Protein AF-A0A3M1VZB0-F1 (afdb_monomer_lite)

pLDDT: mean 92.71, std 6.16, range [61.97, 98.5]

Radius of gyration: 16.71 Å; chains: 1; bounding box: 38×38×42 Å

Sequence (148 aa):
QSDSDGDGIGDVCDTCGADPRAPADTDGDGTLDACDFDDGIVLFESIREWHSGGERTELNWQDDVAYDSFNLYRGDVRELAQGHFSQEPGSNPYADRVCGLTSTSYEDTLEPSAGDALYWLVTGVGAGGESGLGDGAGVDRPNDFPCP

Foldseek 3Di:
DDDQQCLPDHQVLAPVRNQNPFDADQQPPSHTPSPDQANQDKAWPDWDFDPPPATKTKTAIHHHPQFQFKKKWKDWVVCVVVQCLADADPPDPTTDMDPGHRHRMDIGRDDDDPPTDMDMFMWGQHPVGTDFSDDPPNDTRDDPDDDD

Structure (mmCIF, N/CA/C/O backbone):
data_AF-A0A3M1VZB0-F1
#
_entry.id   AF-A0A3M1VZB0-F1
#
loop_
_atom_site.group_PDB
_atom_site.id
_ato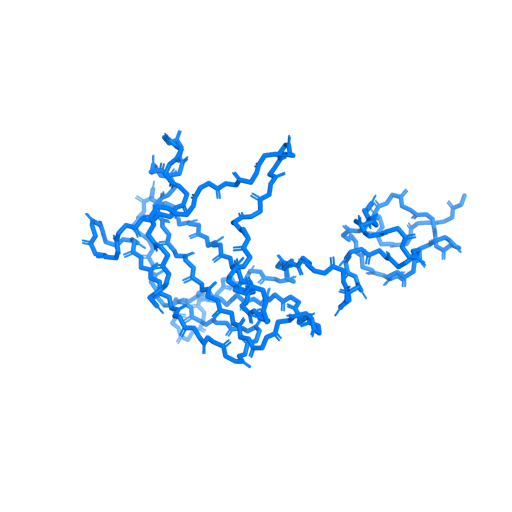m_site.type_symbol
_atom_site.label_atom_id
_atom_site.label_alt_id
_atom_site.label_comp_id
_atom_site.label_asym_id
_atom_site.label_entity_id
_atom_site.label_seq_id
_atom_site.pdbx_PDB_ins_code
_atom_site.Cartn_x
_atom_site.Cartn_y
_atom_site.Cartn_z
_atom_site.occupancy
_atom_site.B_iso_or_equiv
_atom_site.auth_seq_id
_atom_site.auth_comp_id
_atom_site.auth_asym_id
_atom_site.auth_atom_id
_atom_site.pdbx_PDB_model_num
ATOM 1 N N . GLN A 1 1 ? 19.496 -24.833 -14.156 1.00 79.88 1 GLN A N 1
ATOM 2 C CA . GLN A 1 1 ? 19.789 -23.421 -13.864 1.00 79.88 1 GLN A CA 1
ATOM 3 C C . GLN A 1 1 ? 19.821 -23.291 -12.346 1.00 79.88 1 GLN A C 1
ATOM 5 O O . GLN A 1 1 ? 19.116 -24.070 -11.717 1.00 79.88 1 GLN A O 1
ATOM 10 N N . SER A 1 2 ? 20.712 -22.470 -11.790 1.00 92.69 2 SER A N 1
ATOM 11 C CA . SER A 1 2 ? 20.714 -22.147 -10.353 1.00 92.69 2 SER A CA 1
ATOM 12 C C . SER A 1 2 ? 19.662 -21.064 -10.095 1.00 92.69 2 SER A C 1
ATOM 14 O O . SER A 1 2 ? 19.323 -20.363 -11.043 1.00 92.69 2 SER A O 1
ATOM 16 N N . ASP A 1 3 ? 19.118 -21.026 -8.889 1.00 91.75 3 ASP A N 1
ATOM 17 C CA . ASP A 1 3 ? 18.062 -20.125 -8.408 1.00 91.75 3 ASP A CA 1
ATOM 18 C C . ASP A 1 3 ? 18.385 -19.909 -6.920 1.00 91.75 3 ASP A C 1
ATOM 20 O O . ASP A 1 3 ? 18.219 -20.817 -6.094 1.00 91.75 3 ASP A O 1
ATOM 24 N N . SER A 1 4 ? 19.091 -18.818 -6.638 1.00 92.19 4 SER A N 1
ATOM 25 C CA . SER A 1 4 ? 19.813 -18.604 -5.381 1.00 92.19 4 SER A CA 1
ATOM 26 C C . SER A 1 4 ? 18.942 -18.003 -4.284 1.00 92.19 4 SER A C 1
ATOM 28 O O . SER A 1 4 ? 19.212 -18.246 -3.103 1.00 92.19 4 SER A O 1
ATOM 30 N N . ASP A 1 5 ? 17.924 -17.239 -4.656 1.00 89.94 5 ASP A N 1
ATOM 31 C CA . ASP A 1 5 ? 16.949 -16.618 -3.759 1.00 89.94 5 ASP A CA 1
ATOM 32 C C . ASP A 1 5 ? 15.615 -17.377 -3.710 1.00 89.94 5 ASP A C 1
ATOM 34 O O . ASP A 1 5 ? 14.892 -17.260 -2.717 1.00 89.94 5 ASP A O 1
ATOM 38 N N . GLY A 1 6 ? 15.355 -18.265 -4.670 1.00 89.06 6 GLY A N 1
ATOM 39 C CA . GLY A 1 6 ? 14.203 -19.157 -4.670 1.00 89.06 6 GLY A CA 1
ATOM 40 C C . GLY A 1 6 ? 12.932 -18.500 -5.196 1.00 89.06 6 GLY A C 1
ATOM 41 O O . GLY A 1 6 ? 11.843 -18.938 -4.804 1.00 89.06 6 GLY A O 1
ATOM 42 N N . ASP A 1 7 ? 13.054 -17.468 -6.032 1.00 86.31 7 ASP A N 1
ATOM 43 C CA . ASP A 1 7 ? 11.921 -16.769 -6.651 1.00 86.31 7 ASP A CA 1
ATOM 44 C C . ASP A 1 7 ? 11.282 -17.564 -7.816 1.00 86.31 7 ASP A C 1
ATOM 46 O O . ASP A 1 7 ? 10.134 -17.323 -8.203 1.00 86.31 7 ASP A O 1
ATOM 50 N N . GLY A 1 8 ? 11.973 -18.601 -8.308 1.00 86.62 8 GLY A N 1
ATOM 51 C CA . GLY A 1 8 ? 11.539 -19.460 -9.409 1.00 86.62 8 GLY A CA 1
ATOM 52 C C . GLY A 1 8 ? 12.039 -19.024 -10.792 1.00 86.62 8 GLY A C 1
ATOM 53 O O . GLY A 1 8 ? 11.790 -19.736 -11.779 1.00 86.62 8 GLY A O 1
ATOM 54 N N . ILE A 1 9 ? 12.769 -17.915 -10.875 1.00 87.62 9 ILE A N 1
ATOM 55 C CA . ILE A 1 9 ? 13.586 -17.487 -12.006 1.00 87.62 9 ILE A CA 1
ATOM 56 C C . ILE A 1 9 ? 15.018 -17.951 -11.727 1.00 87.62 9 ILE A C 1
ATOM 58 O O . ILE A 1 9 ? 15.475 -18.097 -10.605 1.00 87.62 9 ILE A O 1
ATOM 62 N N . GLY A 1 10 ? 15.744 -18.336 -12.772 1.00 89.38 10 GLY A N 1
ATOM 63 C CA . GLY A 1 10 ? 17.120 -18.759 -12.551 1.00 89.38 10 GLY A CA 1
ATOM 64 C C . GLY A 1 10 ? 18.095 -17.592 -12.592 1.00 89.38 10 GLY A C 1
ATOM 65 O O . GLY A 1 10 ? 17.927 -16.731 -13.444 1.00 89.38 10 GLY A O 1
ATOM 66 N N . ASP A 1 11 ? 19.178 -17.660 -11.812 1.00 89.56 11 ASP A N 1
ATOM 67 C CA . ASP A 1 11 ? 20.190 -16.604 -11.587 1.00 89.56 11 ASP A CA 1
ATOM 68 C C . ASP A 1 11 ? 20.706 -15.879 -12.853 1.00 89.56 11 ASP A C 1
ATOM 70 O O . ASP A 1 11 ? 21.271 -14.796 -12.777 1.00 89.56 11 ASP A O 1
ATOM 74 N N . VAL A 1 12 ? 20.632 -16.508 -14.033 1.00 90.06 12 VAL A N 1
ATOM 75 C CA . VAL A 1 12 ? 21.093 -15.920 -15.309 1.00 90.06 12 VAL A CA 1
ATOM 76 C C . VAL A 1 12 ? 20.025 -15.035 -15.962 1.00 90.06 12 VAL A C 1
ATOM 78 O O . VAL A 1 12 ? 20.358 -14.178 -16.779 1.00 90.06 12 VAL A O 1
ATOM 81 N N . CYS A 1 13 ? 18.757 -15.289 -15.656 1.00 88.31 13 CYS A N 1
ATOM 82 C CA . CYS A 1 13 ? 17.588 -14.588 -16.175 1.00 88.31 13 CYS A CA 1
ATOM 83 C C . CYS A 1 13 ? 16.952 -13.648 -15.144 1.00 88.31 13 CYS A C 1
ATOM 85 O O . CYS A 1 13 ? 16.095 -12.867 -15.532 1.00 88.31 13 CYS A O 1
ATOM 87 N N . ASP A 1 14 ? 17.343 -13.744 -13.877 1.00 88.62 14 ASP A N 1
ATOM 88 C CA . ASP A 1 14 ? 16.854 -12.886 -12.806 1.00 88.62 14 ASP A CA 1
ATOM 89 C C . ASP A 1 14 ? 17.562 -11.517 -12.842 1.00 88.62 14 ASP A C 1
ATOM 91 O O . ASP A 1 14 ? 18.794 -11.421 -12.787 1.00 88.62 14 ASP A O 1
ATOM 95 N N . THR A 1 15 ? 16.771 -10.454 -12.989 1.00 90.75 15 THR A N 1
ATOM 96 C CA . THR A 1 15 ? 17.234 -9.060 -12.989 1.00 90.75 15 THR A CA 1
ATOM 97 C C . THR A 1 15 ? 17.205 -8.413 -11.603 1.00 90.75 15 THR A C 1
ATOM 99 O O . THR A 1 15 ? 17.855 -7.382 -11.424 1.00 90.75 15 THR A O 1
ATOM 102 N N . CYS A 1 16 ? 16.517 -9.012 -10.628 1.00 90.69 16 CYS A N 1
ATOM 103 C CA . CYS A 1 16 ? 16.447 -8.562 -9.233 1.00 90.69 16 CYS A CA 1
ATOM 104 C C . CYS A 1 16 ? 17.481 -9.230 -8.317 1.00 90.69 16 CYS A C 1
ATOM 106 O O . CYS A 1 16 ? 17.775 -8.737 -7.223 1.00 90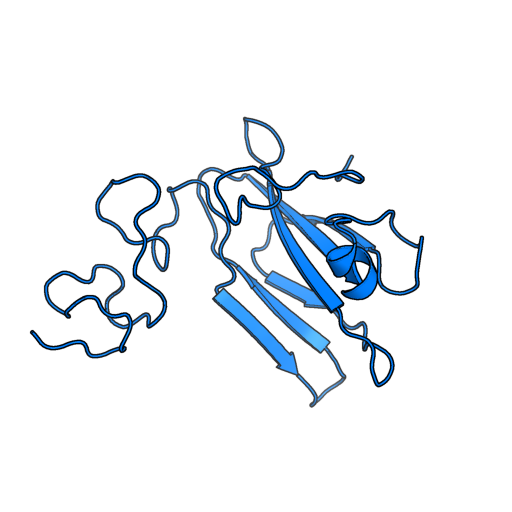.69 16 CYS A O 1
ATOM 108 N N . GLY A 1 17 ? 18.140 -10.273 -8.803 1.00 87.06 17 GLY A N 1
ATOM 109 C CA . GLY A 1 17 ? 19.423 -10.775 -8.337 1.00 87.06 17 GLY A CA 1
ATOM 110 C C . GLY A 1 17 ? 19.368 -11.693 -7.118 1.00 87.06 17 GLY A C 1
ATOM 111 O O . GLY A 1 17 ? 19.851 -12.815 -7.186 1.00 87.06 17 GLY A O 1
ATOM 112 N N . ALA A 1 18 ? 18.976 -11.178 -5.956 1.00 84.75 18 ALA A N 1
ATOM 113 C CA . ALA A 1 18 ? 18.816 -11.994 -4.743 1.00 84.75 18 ALA A CA 1
ATOM 114 C C . ALA A 1 18 ? 17.515 -11.639 -4.014 1.00 84.75 18 ALA A C 1
ATOM 116 O O . ALA A 1 18 ? 17.427 -11.753 -2.784 1.00 84.75 18 ALA A O 1
ATOM 117 N N . ASP A 1 19 ? 16.559 -11.112 -4.772 1.00 86.75 19 ASP A N 1
ATOM 118 C CA . ASP A 1 19 ? 15.260 -10.722 -4.277 1.00 86.75 19 ASP A CA 1
ATOM 119 C C . ASP A 1 19 ? 14.273 -11.877 -4.483 1.00 86.75 19 ASP A C 1
ATOM 121 O O . ASP A 1 19 ? 13.800 -12.092 -5.595 1.00 86.75 19 ASP A O 1
ATOM 125 N N . PRO A 1 20 ? 13.869 -12.582 -3.414 1.00 87.12 20 PRO A N 1
ATOM 126 C CA . PRO A 1 20 ? 13.066 -13.799 -3.518 1.00 87.12 20 PRO A CA 1
ATOM 127 C C . PRO A 1 20 ? 11.609 -13.556 -3.972 1.00 87.12 20 PRO A C 1
ATOM 129 O O . PRO A 1 20 ? 10.751 -14.425 -3.790 1.00 87.12 20 PRO A O 1
ATOM 132 N N . ARG A 1 21 ? 11.276 -12.354 -4.455 1.00 84.44 21 ARG A N 1
ATOM 133 C CA . ARG A 1 21 ? 9.911 -11.913 -4.766 1.00 84.44 21 ARG A CA 1
ATOM 134 C C . ARG A 1 21 ? 9.529 -12.024 -6.245 1.00 84.44 21 ARG A C 1
ATOM 136 O O . ARG A 1 21 ? 8.361 -11.767 -6.529 1.00 84.44 21 ARG A O 1
ATOM 143 N N . ALA A 1 22 ? 10.420 -12.383 -7.173 1.00 77.25 22 ALA A N 1
ATOM 144 C CA . ALA A 1 22 ? 10.187 -12.102 -8.592 1.00 77.25 22 ALA A CA 1
ATOM 145 C C . ALA A 1 22 ? 9.662 -13.281 -9.454 1.00 77.25 22 ALA A C 1
ATOM 147 O O . ALA A 1 22 ? 10.362 -14.243 -9.753 1.00 77.25 22 ALA A O 1
ATOM 148 N N . PRO A 1 23 ? 8.397 -13.194 -9.913 1.00 75.81 23 PRO A N 1
ATOM 149 C CA . PRO A 1 23 ? 7.963 -13.902 -11.124 1.00 75.81 23 PRO A CA 1
ATOM 150 C C . PRO A 1 23 ? 7.208 -13.020 -12.142 1.00 75.81 23 PRO A C 1
ATOM 152 O O . PRO A 1 23 ? 6.674 -13.562 -13.114 1.00 75.81 23 PRO A O 1
ATOM 155 N N . ALA A 1 24 ? 7.098 -11.708 -11.902 1.00 88.38 24 ALA A N 1
ATOM 156 C CA . ALA A 1 24 ? 6.310 -10.764 -12.700 1.00 88.38 24 ALA A CA 1
ATOM 157 C C . ALA A 1 24 ? 7.179 -9.650 -13.312 1.00 88.38 24 ALA A C 1
ATOM 159 O O . ALA A 1 24 ? 8.212 -9.300 -12.753 1.00 88.38 24 ALA A O 1
ATOM 160 N N . ASP A 1 25 ? 6.735 -9.179 -14.474 1.00 91.38 25 ASP A N 1
ATOM 161 C CA . ASP A 1 25 ? 7.275 -8.083 -15.291 1.00 91.38 25 ASP A CA 1
ATOM 162 C C . ASP A 1 25 ? 6.035 -7.425 -15.922 1.00 91.38 25 ASP A C 1
ATOM 164 O O . ASP A 1 25 ? 5.494 -7.904 -16.930 1.00 91.38 25 ASP A O 1
ATOM 168 N N . THR A 1 26 ? 5.446 -6.486 -15.186 1.00 90.56 26 THR A N 1
ATOM 169 C CA . THR A 1 26 ? 4.094 -5.967 -15.421 1.00 90.56 26 THR A CA 1
ATOM 170 C C . THR A 1 26 ? 4.035 -5.098 -16.673 1.00 90.56 26 THR A C 1
ATOM 172 O O . THR A 1 26 ? 3.043 -5.163 -17.415 1.00 90.56 26 THR A O 1
ATOM 175 N N . ASP A 1 27 ? 5.079 -4.322 -16.950 1.00 91.69 27 ASP A N 1
ATOM 176 C CA . ASP A 1 27 ? 5.136 -3.426 -18.104 1.00 91.69 27 ASP A CA 1
ATOM 177 C C . ASP A 1 27 ? 5.884 -4.033 -19.316 1.00 91.69 27 ASP A C 1
ATOM 179 O O . ASP A 1 27 ? 5.703 -3.578 -20.457 1.00 91.69 27 ASP A O 1
ATOM 183 N N . GLY A 1 28 ? 6.595 -5.147 -19.113 1.00 92.56 28 GLY A N 1
ATOM 184 C CA . GLY A 1 28 ? 7.240 -5.941 -20.152 1.00 92.56 28 GLY A CA 1
ATOM 185 C C . GLY A 1 28 ? 8.582 -5.379 -20.611 1.00 92.56 28 GLY A C 1
ATOM 186 O O . GLY A 1 28 ? 8.989 -5.667 -21.751 1.00 92.56 28 GLY A O 1
ATOM 187 N N . ASP A 1 29 ? 9.234 -4.544 -19.804 1.00 93.25 29 ASP A N 1
ATOM 188 C CA . ASP A 1 29 ? 10.524 -3.937 -20.134 1.00 93.25 29 ASP A CA 1
ATOM 189 C C . ASP A 1 29 ? 11.717 -4.894 -19.903 1.00 93.25 29 ASP A C 1
ATOM 191 O O . ASP A 1 29 ? 12.794 -4.721 -20.498 1.00 93.25 29 ASP A O 1
ATOM 195 N N . GLY A 1 30 ? 11.478 -5.984 -19.165 1.00 90.69 30 GLY A N 1
ATOM 196 C CA . GLY A 1 30 ? 12.439 -7.037 -18.853 1.00 90.69 30 GLY A CA 1
ATOM 197 C C . GLY A 1 30 ? 13.122 -6.892 -17.492 1.00 90.69 30 GLY A C 1
ATOM 198 O O . GLY A 1 30 ? 13.921 -7.771 -17.152 1.00 90.69 30 GLY A O 1
ATOM 199 N N . THR A 1 31 ? 12.837 -5.829 -16.746 1.00 92.25 31 THR A N 1
ATOM 200 C CA . THR A 1 31 ? 13.056 -5.701 -15.303 1.00 92.25 31 THR A CA 1
ATOM 201 C C . THR A 1 31 ? 11.867 -6.340 -14.590 1.00 92.25 31 THR A C 1
ATOM 203 O O . THR A 1 31 ? 10.750 -6.343 -15.088 1.00 92.25 31 THR A O 1
ATOM 206 N N . LEU A 1 32 ? 12.106 -6.997 -13.458 1.00 93.19 32 LEU A N 1
ATOM 207 C CA . LEU A 1 32 ? 11.030 -7.651 -12.721 1.00 93.19 32 LEU A CA 1
ATOM 208 C C . LEU A 1 32 ? 10.507 -6.690 -11.659 1.00 93.19 32 LEU A C 1
ATOM 210 O O . LEU A 1 32 ? 11.305 -6.070 -10.955 1.00 93.19 32 LEU A O 1
ATOM 214 N N . ASP A 1 33 ? 9.191 -6.684 -11.467 1.00 92.38 33 ASP A N 1
ATOM 215 C CA . ASP A 1 33 ? 8.436 -5.828 -10.543 1.00 92.38 33 ASP A CA 1
ATOM 216 C C . ASP A 1 33 ? 9.094 -5.672 -9.151 1.00 92.38 33 ASP A C 1
ATOM 218 O O . ASP A 1 33 ? 9.055 -4.628 -8.508 1.00 92.38 33 ASP A O 1
ATOM 222 N N . ALA A 1 34 ? 9.751 -6.719 -8.636 1.00 92.50 34 ALA A N 1
ATOM 223 C CA . ALA A 1 34 ? 10.404 -6.690 -7.323 1.00 92.50 34 ALA A CA 1
ATOM 224 C C . ALA A 1 34 ? 11.576 -5.687 -7.205 1.00 92.50 34 ALA A C 1
ATOM 226 O O . ALA A 1 34 ? 11.952 -5.314 -6.086 1.00 92.50 34 ALA A O 1
ATOM 227 N N . CYS A 1 35 ? 12.143 -5.247 -8.325 1.00 93.06 35 CYS A N 1
ATOM 228 C CA . CYS A 1 35 ? 13.249 -4.293 -8.404 1.00 93.06 35 CYS A CA 1
ATOM 229 C C . CYS A 1 35 ? 13.072 -3.250 -9.519 1.00 93.06 35 CYS A C 1
ATOM 231 O O . CYS A 1 35 ? 14.047 -2.579 -9.874 1.00 93.06 35 CYS A O 1
ATOM 233 N N . ASP A 1 36 ? 11.859 -3.133 -10.048 1.00 94.19 36 ASP A N 1
ATOM 234 C CA . ASP A 1 36 ? 11.452 -2.099 -10.985 1.00 94.19 36 ASP A CA 1
ATOM 235 C C . ASP A 1 36 ? 10.905 -0.887 -10.210 1.00 94.19 36 ASP A C 1
ATOM 237 O O . ASP A 1 36 ? 10.315 -1.036 -9.139 1.00 94.19 36 ASP A O 1
ATOM 241 N N . PHE A 1 37 ? 11.191 0.318 -10.697 1.00 94.69 37 PHE A N 1
ATOM 242 C CA . PHE A 1 37 ? 10.772 1.583 -10.087 1.00 94.69 37 PHE A CA 1
ATOM 243 C C . PHE A 1 37 ? 10.152 2.540 -11.123 1.00 94.69 37 PHE A C 1
ATOM 245 O O . PHE A 1 37 ? 10.086 3.754 -10.881 1.00 94.69 37 PHE A O 1
ATOM 252 N N . ASP A 1 38 ? 9.767 2.037 -12.298 1.00 94.31 38 ASP A N 1
ATOM 253 C CA . ASP A 1 38 ? 9.099 2.795 -13.356 1.00 94.31 38 ASP A CA 1
ATOM 254 C C . ASP A 1 38 ? 7.985 2.030 -14.098 1.00 94.31 38 ASP A C 1
ATOM 256 O O . ASP A 1 38 ? 7.569 2.436 -15.187 1.00 94.31 38 ASP A O 1
ATOM 260 N N . ASP A 1 39 ? 7.419 1.009 -13.454 1.00 92.00 39 ASP A N 1
ATOM 261 C CA . ASP A 1 39 ? 6.363 0.123 -13.968 1.00 92.00 39 ASP A CA 1
ATOM 262 C C . ASP A 1 39 ? 4.927 0.563 -13.597 1.00 92.00 39 ASP A C 1
ATOM 264 O O . ASP A 1 39 ? 3.929 0.054 -14.128 1.00 92.00 39 ASP A O 1
ATOM 268 N N . GLY A 1 40 ? 4.787 1.560 -12.724 1.00 91.69 40 GLY A N 1
ATOM 269 C CA . GLY A 1 40 ? 3.511 2.113 -12.293 1.00 91.69 40 GLY A CA 1
ATOM 270 C C . GLY A 1 40 ? 2.807 1.286 -11.218 1.00 91.69 40 GLY A C 1
ATOM 271 O O . GLY A 1 40 ? 1.607 1.507 -10.995 1.00 91.69 40 GLY A O 1
ATOM 272 N N . ILE A 1 41 ? 3.485 0.362 -10.537 1.00 90.50 41 ILE A N 1
ATOM 273 C CA . ILE A 1 41 ? 2.909 -0.398 -9.419 1.00 90.50 41 ILE A CA 1
ATOM 274 C C . ILE A 1 41 ? 3.520 0.022 -8.080 1.00 90.50 41 ILE A C 1
ATOM 276 O O . ILE A 1 41 ? 4.609 0.565 -7.978 1.00 90.50 41 ILE A O 1
ATOM 280 N N . VAL A 1 42 ? 2.772 -0.207 -6.999 1.00 93.44 42 VAL A N 1
ATOM 281 C CA . VAL A 1 42 ? 3.262 0.040 -5.638 1.00 93.44 42 VAL A CA 1
ATOM 282 C C . VAL A 1 42 ? 3.316 -1.285 -4.895 1.00 93.44 42 VAL A C 1
ATOM 284 O O . VAL A 1 42 ? 2.286 -1.800 -4.448 1.00 93.44 42 VAL A O 1
ATOM 287 N N . LEU A 1 43 ? 4.519 -1.842 -4.745 1.00 92.50 43 LEU A N 1
ATOM 288 C CA . LEU A 1 43 ? 4.735 -3.083 -4.005 1.00 92.50 43 LEU A CA 1
ATOM 289 C C . LEU A 1 43 ? 5.257 -2.826 -2.598 1.00 92.50 43 LEU A C 1
ATOM 291 O O . LEU A 1 43 ? 6.188 -2.055 -2.385 1.00 92.50 43 LEU A O 1
ATOM 295 N N . PHE A 1 44 ? 4.705 -3.544 -1.620 1.00 93.75 44 PHE A N 1
ATOM 296 C CA . PHE A 1 44 ? 5.293 -3.582 -0.286 1.00 93.75 44 PHE A CA 1
ATOM 297 C C . PHE A 1 44 ? 6.649 -4.297 -0.321 1.00 93.75 44 PHE A C 1
ATOM 299 O O . PHE A 1 44 ? 6.756 -5.458 -0.718 1.00 93.75 44 PHE A O 1
ATOM 306 N N . GLU A 1 45 ? 7.677 -3.616 0.173 1.00 92.88 45 GLU A N 1
ATOM 307 C CA . GLU A 1 45 ? 9.002 -4.186 0.401 1.00 92.88 45 GLU A CA 1
ATOM 308 C C . GLU A 1 45 ? 9.062 -4.943 1.717 1.00 92.88 45 GLU A C 1
ATOM 310 O O . GLU A 1 45 ? 9.664 -6.012 1.818 1.00 92.88 45 GLU A O 1
ATOM 315 N N . SER A 1 46 ? 8.435 -4.392 2.757 1.00 93.38 46 SER A N 1
ATOM 316 C CA . SER A 1 46 ? 8.339 -5.080 4.035 1.00 93.38 46 SER A CA 1
ATOM 317 C C . SER A 1 46 ? 7.201 -4.559 4.899 1.00 93.38 46 SER A C 1
ATOM 319 O O . SER A 1 46 ? 6.880 -3.372 4.910 1.00 93.38 46 SER A O 1
ATOM 321 N N . ILE A 1 47 ? 6.643 -5.480 5.678 1.00 93.88 47 ILE A N 1
ATOM 322 C CA . ILE A 1 47 ? 5.734 -5.214 6.789 1.00 93.88 47 ILE A CA 1
ATOM 323 C C . ILE A 1 47 ? 6.400 -5.853 8.004 1.00 93.88 47 ILE A C 1
ATOM 325 O O . ILE A 1 47 ? 6.571 -7.074 8.048 1.00 93.88 47 ILE A O 1
ATOM 329 N N . ARG A 1 48 ? 6.865 -5.034 8.950 1.00 94.44 48 ARG A N 1
ATOM 330 C CA . ARG A 1 48 ? 7.599 -5.499 10.134 1.00 94.44 48 ARG A CA 1
ATOM 331 C C . ARG A 1 48 ? 6.890 -5.082 11.406 1.00 94.44 48 ARG A C 1
ATOM 333 O O . ARG A 1 48 ? 6.688 -3.898 11.650 1.00 94.44 48 ARG A O 1
ATOM 340 N N . GLU A 1 49 ? 6.595 -6.056 12.251 1.00 91.94 49 GLU A N 1
ATOM 341 C CA . GLU A 1 49 ? 6.103 -5.802 13.599 1.00 91.94 49 GLU A CA 1
ATOM 342 C C . GLU A 1 49 ? 7.283 -5.586 14.548 1.00 91.94 49 GLU A C 1
ATOM 344 O O . GLU A 1 49 ? 8.238 -6.369 14.601 1.00 91.94 49 GLU A O 1
ATOM 349 N N . TRP A 1 50 ? 7.216 -4.502 15.309 1.00 89.81 50 TRP A N 1
ATOM 350 C CA . TRP A 1 50 ? 8.181 -4.170 16.341 1.00 89.81 50 TRP A CA 1
ATOM 351 C C . TRP A 1 50 ? 7.483 -4.201 17.695 1.00 89.81 50 TRP A C 1
ATOM 353 O O . TRP A 1 50 ? 6.624 -3.374 17.971 1.00 89.81 50 TRP A O 1
ATOM 363 N N . HIS A 1 51 ? 7.920 -5.119 18.557 1.00 87.69 51 HIS A N 1
ATOM 364 C CA . HIS A 1 51 ? 7.398 -5.262 19.925 1.00 87.69 51 HIS A CA 1
ATOM 365 C C . HIS A 1 51 ? 8.310 -4.613 20.986 1.00 87.69 51 HIS A C 1
ATOM 367 O O . HIS A 1 51 ? 7.972 -4.494 22.163 1.00 87.69 51 HIS A O 1
ATOM 373 N N . SER A 1 52 ? 9.532 -4.213 20.608 1.00 83.75 52 SER A N 1
ATOM 374 C CA . SER A 1 52 ? 10.495 -3.589 21.523 1.00 83.75 52 SER A CA 1
ATOM 375 C C . SER A 1 52 ? 10.508 -2.075 21.336 1.00 83.75 52 SER A C 1
ATOM 377 O O . SER A 1 52 ? 10.810 -1.590 20.250 1.00 83.75 52 SER A O 1
ATOM 379 N N . GLY A 1 53 ? 10.221 -1.330 22.408 1.00 76.44 53 GLY A N 1
ATOM 380 C CA . GLY A 1 53 ? 10.132 0.137 22.366 1.00 76.44 53 GLY A CA 1
ATOM 381 C C . GLY A 1 53 ? 8.724 0.688 22.112 1.00 76.44 53 GLY A C 1
ATOM 382 O O . GLY A 1 53 ? 8.583 1.898 21.963 1.00 76.44 53 GLY A O 1
ATOM 383 N N . GLY A 1 54 ? 7.707 -0.179 22.131 1.00 82.56 54 GLY A N 1
ATOM 384 C CA . GLY A 1 54 ? 6.307 0.129 21.829 1.00 82.56 54 GLY A CA 1
ATOM 385 C C . GLY A 1 54 ? 5.822 -0.713 20.652 1.00 82.56 54 GLY A C 1
ATOM 386 O O . GLY A 1 54 ? 6.604 -0.964 19.740 1.00 82.56 54 GLY A O 1
ATOM 387 N N . GLU A 1 55 ? 4.566 -1.155 20.705 1.00 89.81 55 GLU A N 1
ATOM 388 C CA . GLU A 1 55 ? 3.937 -1.929 19.631 1.00 89.81 55 GLU A CA 1
ATOM 389 C C . GLU A 1 55 ? 3.721 -1.032 18.411 1.00 89.81 55 GLU A C 1
ATOM 391 O O . GLU A 1 55 ? 3.064 0.011 18.499 1.00 89.81 55 GLU A O 1
ATOM 396 N N . ARG A 1 56 ? 4.325 -1.407 17.282 1.00 93.06 56 ARG A N 1
ATOM 397 C CA . ARG A 1 56 ? 4.142 -0.720 16.000 1.00 93.06 56 ARG A CA 1
ATOM 398 C C . ARG A 1 56 ? 4.374 -1.654 14.823 1.00 93.06 56 ARG A C 1
ATOM 400 O O . ARG A 1 56 ? 5.189 -2.573 14.896 1.00 93.06 56 ARG A O 1
ATOM 407 N N . THR A 1 57 ? 3.719 -1.342 13.717 1.00 95.56 57 THR A N 1
ATOM 408 C CA . THR A 1 57 ? 3.955 -1.952 12.413 1.00 95.56 57 THR A CA 1
ATOM 409 C C . THR A 1 57 ? 4.658 -0.940 11.521 1.00 95.56 57 THR A C 1
ATOM 411 O O . THR A 1 57 ? 4.165 0.163 11.298 1.00 95.56 57 THR A O 1
ATOM 414 N N . GLU A 1 58 ? 5.835 -1.307 11.035 1.00 96.19 58 GLU A N 1
ATOM 415 C CA . GLU A 1 58 ? 6.599 -0.541 10.061 1.00 96.19 58 GLU A CA 1
ATOM 416 C C . GLU A 1 58 ? 6.270 -1.062 8.663 1.00 96.19 58 GLU A C 1
ATOM 418 O O . GLU A 1 58 ? 6.471 -2.241 8.357 1.00 96.19 58 GLU A O 1
ATOM 423 N N . LEU A 1 59 ? 5.763 -0.168 7.828 1.00 97.88 59 LEU A N 1
ATOM 424 C CA . LEU A 1 59 ? 5.388 -0.424 6.449 1.00 97.88 59 LEU A CA 1
ATOM 425 C C . LEU A 1 59 ? 6.415 0.253 5.551 1.00 97.88 59 LEU A C 1
ATOM 427 O O . LEU A 1 59 ? 6.696 1.436 5.737 1.00 97.88 59 LEU A O 1
ATOM 431 N N . ASN A 1 60 ? 6.954 -0.487 4.589 1.00 97.88 60 ASN A N 1
ATOM 432 C CA . ASN A 1 60 ? 7.818 0.040 3.539 1.00 97.88 60 ASN A CA 1
ATOM 433 C C . ASN A 1 60 ? 7.321 -0.480 2.192 1.00 97.88 60 ASN A C 1
ATOM 435 O O . ASN A 1 60 ? 7.002 -1.668 2.074 1.00 97.88 60 ASN A O 1
ATOM 439 N N . TRP A 1 61 ? 7.266 0.392 1.196 1.00 97.19 61 TRP A N 1
ATOM 440 C CA . TRP A 1 61 ? 6.910 0.066 -0.182 1.00 97.19 61 TRP A CA 1
ATOM 441 C C . TRP A 1 61 ? 7.933 0.663 -1.148 1.00 97.19 61 TRP A C 1
ATOM 443 O O . TRP A 1 61 ? 8.736 1.504 -0.752 1.00 97.19 61 TRP A O 1
ATOM 453 N N . GLN A 1 62 ? 7.942 0.185 -2.385 1.00 95.62 62 GLN A N 1
ATOM 454 C CA . GLN A 1 62 ? 8.829 0.696 -3.425 1.00 95.62 62 GLN A CA 1
ATOM 455 C C . GLN A 1 62 ? 8.467 2.139 -3.789 1.00 95.62 62 GLN A C 1
ATOM 457 O O . GLN A 1 62 ? 7.305 2.545 -3.710 1.00 95.62 62 GLN A O 1
ATOM 462 N N . ASP A 1 63 ? 9.482 2.909 -4.173 1.00 95.75 63 ASP A N 1
ATOM 463 C CA . ASP A 1 63 ? 9.281 4.194 -4.843 1.00 95.75 63 ASP A CA 1
ATOM 464 C C . ASP A 1 63 ? 9.043 3.960 -6.335 1.00 95.75 63 ASP A C 1
ATOM 466 O O . ASP A 1 63 ? 9.520 2.967 -6.871 1.00 95.75 63 ASP A O 1
ATOM 470 N N . ASP A 1 64 ? 8.366 4.883 -7.007 1.00 95.62 64 ASP A N 1
ATOM 471 C CA . ASP A 1 64 ? 8.145 4.786 -8.449 1.00 95.62 64 ASP A CA 1
ATOM 472 C C . ASP A 1 64 ? 8.090 6.186 -9.065 1.00 95.62 64 ASP A C 1
ATOM 474 O O . ASP A 1 64 ? 7.400 7.086 -8.573 1.00 95.62 64 ASP A O 1
ATOM 478 N N . VAL A 1 65 ? 8.826 6.378 -10.160 1.00 95.25 65 VAL A N 1
ATOM 479 C CA . VAL A 1 65 ? 8.935 7.666 -10.862 1.00 95.25 65 VAL A CA 1
ATOM 480 C C . VAL A 1 65 ? 7.601 8.185 -11.413 1.00 95.25 65 VAL A C 1
ATOM 482 O O . VAL A 1 65 ? 7.499 9.372 -11.744 1.00 95.25 65 VAL A O 1
ATOM 485 N N . ALA A 1 66 ? 6.586 7.330 -11.535 1.00 94.50 66 ALA A N 1
ATOM 486 C CA . ALA A 1 66 ? 5.233 7.685 -11.938 1.00 94.50 66 ALA A CA 1
ATOM 487 C C . ALA A 1 66 ? 4.475 8.491 -10.867 1.00 94.50 66 ALA A C 1
ATOM 489 O O . ALA A 1 66 ? 3.481 9.155 -11.200 1.00 94.50 66 ALA A O 1
ATOM 490 N N . TYR A 1 67 ? 4.923 8.463 -9.606 1.00 97.06 67 TYR A N 1
ATOM 491 C CA . TYR A 1 67 ? 4.194 9.019 -8.468 1.00 97.06 67 TYR A CA 1
ATOM 492 C C . TYR A 1 67 ? 4.962 10.138 -7.748 1.00 97.06 67 TYR A C 1
ATOM 494 O O . TYR A 1 67 ? 6.146 10.045 -7.452 1.00 97.06 67 TYR A O 1
ATOM 502 N N . ASP A 1 68 ? 4.252 11.224 -7.428 1.00 97.19 68 ASP A N 1
ATOM 503 C CA . ASP A 1 68 ? 4.780 12.370 -6.672 1.00 97.19 68 ASP A CA 1
ATOM 504 C C . ASP A 1 68 ? 4.533 12.229 -5.155 1.00 97.19 68 ASP A C 1
ATOM 506 O O . ASP A 1 68 ? 5.162 12.903 -4.333 1.00 97.19 68 ASP A O 1
ATOM 510 N N . SER A 1 69 ? 3.543 11.418 -4.775 1.00 97.88 69 SER A N 1
ATOM 511 C CA . SER A 1 69 ? 3.160 11.146 -3.387 1.00 97.88 69 SER A CA 1
ATOM 512 C C . SER A 1 69 ? 2.344 9.858 -3.289 1.00 97.88 69 SER A C 1
ATOM 514 O O . SER A 1 69 ? 1.936 9.301 -4.304 1.00 97.88 69 SER A O 1
ATOM 516 N N . PHE A 1 70 ? 2.063 9.408 -2.069 1.00 98.50 70 PHE A N 1
ATOM 517 C CA . PHE A 1 70 ? 1.338 8.174 -1.791 1.00 98.50 70 PHE A CA 1
ATOM 518 C C . PHE A 1 70 ? 0.178 8.408 -0.825 1.00 98.50 70 PHE A C 1
ATOM 520 O O . PHE A 1 70 ? 0.252 9.257 0.070 1.00 98.50 70 PHE A O 1
ATOM 527 N N . ASN A 1 71 ? -0.878 7.611 -0.958 1.00 98.38 71 ASN A N 1
ATOM 528 C CA . ASN A 1 71 ? -1.933 7.510 0.045 1.00 98.38 71 ASN A CA 1
ATOM 529 C C . ASN A 1 71 ? -1.930 6.112 0.649 1.00 98.38 71 ASN A C 1
ATOM 531 O O . ASN A 1 71 ? -1.854 5.115 -0.068 1.00 98.38 71 ASN A O 1
ATOM 535 N N . LEU A 1 72 ? -2.053 6.053 1.970 1.00 98.25 72 LEU A N 1
ATOM 536 C CA . LEU A 1 72 ? -2.103 4.822 2.741 1.00 98.25 72 LEU A CA 1
ATOM 537 C C . LEU A 1 72 ? -3.488 4.659 3.357 1.00 98.25 72 LEU A C 1
ATOM 539 O O . LEU A 1 72 ? -4.005 5.573 3.999 1.00 98.25 72 LEU A O 1
ATOM 543 N N . TYR A 1 73 ? -4.061 3.476 3.199 1.00 98.31 73 TYR A N 1
ATOM 544 C CA . TYR A 1 73 ? -5.374 3.100 3.704 1.00 98.31 73 TYR A CA 1
ATOM 545 C C . TYR A 1 73 ? -5.219 1.945 4.681 1.00 98.31 73 TYR A C 1
ATOM 547 O O . TYR A 1 73 ? -4.601 0.938 4.343 1.00 98.31 73 TYR A O 1
ATOM 555 N N . ARG A 1 74 ? -5.807 2.068 5.869 1.00 98.19 74 ARG A N 1
ATOM 556 C CA . ARG A 1 74 ? -5.884 1.000 6.869 1.00 98.19 74 ARG A CA 1
ATOM 557 C C . ARG A 1 74 ? -7.334 0.601 7.090 1.00 98.19 74 ARG A C 1
ATOM 559 O O . ARG A 1 74 ? -8.210 1.467 7.143 1.00 98.19 74 ARG A O 1
ATOM 566 N N . GLY A 1 75 ? -7.589 -0.689 7.282 1.00 98.00 75 GLY A N 1
ATOM 567 C CA . GLY A 1 75 ? -8.939 -1.162 7.578 1.00 98.00 75 GLY A CA 1
ATOM 568 C C . GLY A 1 75 ? -9.016 -2.477 8.346 1.00 98.00 75 GLY A C 1
ATOM 569 O O . GLY A 1 75 ? -8.021 -3.178 8.534 1.00 98.00 75 GLY A O 1
ATOM 570 N N . ASP A 1 76 ? -10.235 -2.812 8.781 1.00 98.12 76 ASP A N 1
ATOM 571 C CA . ASP A 1 76 ? -10.576 -4.104 9.392 1.00 98.12 76 ASP A CA 1
ATOM 572 C C . ASP A 1 76 ? -10.682 -5.198 8.316 1.00 98.12 76 ASP A C 1
ATOM 574 O O . ASP A 1 76 ? -11.423 -5.056 7.336 1.00 98.12 76 ASP A O 1
ATOM 578 N N . VAL A 1 77 ? -10.000 -6.326 8.520 1.00 97.62 77 VAL A N 1
ATOM 579 C CA . VAL A 1 77 ? -10.072 -7.505 7.639 1.00 97.62 77 VAL A CA 1
ATOM 580 C C . VAL A 1 77 ? -11.500 -8.062 7.502 1.00 97.62 77 VAL A C 1
ATOM 582 O O . VAL A 1 77 ? -11.830 -8.681 6.489 1.00 97.62 77 VAL A O 1
ATOM 585 N N . ARG A 1 78 ? -12.391 -7.838 8.472 1.00 97.38 78 ARG A N 1
ATOM 586 C CA . ARG A 1 78 ? -13.803 -8.265 8.396 1.00 97.38 78 ARG A CA 1
ATOM 587 C C . ARG A 1 78 ? -14.610 -7.492 7.364 1.00 97.38 78 ARG A C 1
ATOM 589 O O . ARG A 1 78 ? -15.511 -8.062 6.750 1.00 97.38 78 ARG A O 1
ATOM 596 N N . GLU A 1 79 ? -14.302 -6.217 7.180 1.00 97.44 79 GLU A N 1
ATOM 597 C CA . GLU A 1 79 ? -14.895 -5.388 6.130 1.00 97.44 79 GLU A CA 1
ATOM 598 C C . GLU A 1 79 ? -14.275 -5.742 4.773 1.00 97.44 79 GLU A C 1
ATOM 600 O O . GLU A 1 79 ? -14.997 -5.938 3.793 1.00 97.44 79 GLU A O 1
ATOM 605 N N . LEU A 1 80 ? -12.957 -5.988 4.740 1.00 95.50 80 LEU A N 1
ATOM 606 C CA . LEU A 1 80 ? -12.273 -6.493 3.546 1.00 95.50 80 LEU A CA 1
ATOM 607 C C . LEU A 1 80 ? -12.896 -7.804 3.040 1.00 95.50 80 LEU A C 1
ATOM 609 O O . LEU A 1 80 ? -13.125 -7.964 1.843 1.00 95.50 80 LEU A O 1
ATOM 613 N N . ALA A 1 81 ? -13.236 -8.728 3.943 1.00 95.19 81 ALA A N 1
ATOM 614 C CA . ALA A 1 81 ? -13.878 -10.001 3.604 1.00 95.19 81 ALA A CA 1
ATOM 615 C C . ALA A 1 81 ? -15.276 -9.846 2.973 1.00 95.19 81 ALA A C 1
ATOM 617 O O . ALA A 1 81 ? -15.777 -10.783 2.349 1.00 95.19 81 ALA A O 1
ATOM 618 N N . GLN A 1 82 ? -15.905 -8.680 3.129 1.00 95.62 82 GLN A N 1
ATOM 619 C CA . GLN A 1 82 ? -17.188 -8.331 2.514 1.00 95.62 82 GLN A CA 1
ATOM 620 C C . GLN A 1 82 ? -17.015 -7.573 1.187 1.00 95.62 82 GLN A C 1
ATOM 622 O O . GLN A 1 82 ? -18.006 -7.297 0.514 1.00 95.62 82 GLN A O 1
ATOM 627 N N . GLY A 1 83 ? -15.774 -7.281 0.783 1.00 93.06 83 GLY A N 1
ATOM 628 C CA . GLY A 1 83 ? -15.450 -6.531 -0.430 1.00 93.06 83 GLY A CA 1
ATOM 629 C C . GLY A 1 83 ? -15.319 -5.021 -0.225 1.00 93.06 83 GLY A C 1
ATOM 630 O O . GLY A 1 83 ? -15.266 -4.296 -1.214 1.00 93.06 83 GLY A O 1
ATOM 631 N N . HIS A 1 84 ? -15.258 -4.534 1.019 1.00 95.75 84 HIS A N 1
ATOM 632 C CA . HIS A 1 84 ? -14.994 -3.123 1.315 1.00 95.75 84 HIS A CA 1
ATOM 633 C C . HIS A 1 84 ? -13.476 -2.895 1.427 1.00 95.75 84 HIS A C 1
ATOM 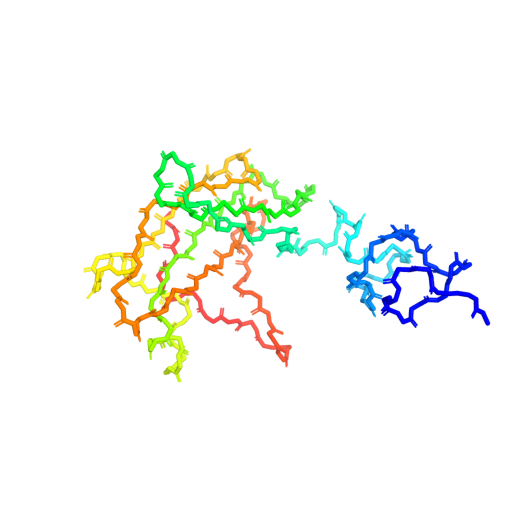635 O O . HIS A 1 84 ? -12.877 -3.127 2.479 1.00 95.75 84 HIS A O 1
ATOM 641 N N . PHE A 1 85 ? -12.836 -2.493 0.323 1.00 95.25 85 PHE A N 1
ATOM 642 C CA . PHE A 1 85 ? -11.370 -2.372 0.229 1.00 95.25 85 PHE A CA 1
ATOM 643 C C . PHE A 1 85 ? -10.817 -1.082 0.835 1.00 95.25 85 PHE A C 1
ATOM 645 O O . PHE A 1 85 ? -9.751 -1.093 1.445 1.00 95.25 85 PHE A O 1
ATOM 652 N N . SER A 1 86 ? -11.549 0.021 0.718 1.00 96.94 86 SER A N 1
ATOM 653 C CA . SER A 1 86 ? -11.331 1.241 1.499 1.00 96.94 86 SER A CA 1
ATOM 654 C C . SER A 1 86 ? -12.480 1.404 2.486 1.00 96.94 86 SER A C 1
ATOM 656 O O . SER A 1 86 ? -13.607 1.014 2.179 1.00 96.94 86 SER A O 1
ATOM 658 N N . GLN A 1 87 ? -12.229 2.013 3.640 1.00 97.50 87 GLN A N 1
ATOM 659 C CA . GLN A 1 87 ? -13.240 2.219 4.680 1.00 97.50 87 GLN A CA 1
ATOM 660 C C . GLN A 1 87 ? -13.283 3.698 5.069 1.00 97.50 87 GLN A C 1
ATOM 662 O O . GLN A 1 87 ? -12.251 4.368 5.075 1.00 97.50 87 GLN A O 1
ATOM 667 N N . GLU A 1 88 ? -14.469 4.221 5.392 1.00 97.56 88 GLU A N 1
ATOM 668 C CA . GLU A 1 88 ? -14.609 5.603 5.857 1.00 97.56 88 GLU A CA 1
ATOM 669 C C . GLU A 1 88 ? -13.797 5.788 7.153 1.00 97.56 88 GLU A C 1
ATOM 671 O O . GLU A 1 88 ? -14.017 5.026 8.104 1.00 97.56 88 GLU A O 1
ATOM 676 N N . PRO A 1 89 ? -12.878 6.769 7.235 1.00 97.50 89 PRO A N 1
ATOM 677 C CA . PRO A 1 89 ? -12.080 6.980 8.439 1.00 97.50 89 PRO A CA 1
ATOM 678 C C . PRO A 1 89 ? -12.950 7.159 9.689 1.00 97.50 89 PRO A C 1
ATOM 680 O O . PRO A 1 89 ? -13.854 7.996 9.723 1.00 97.50 89 PRO A O 1
ATOM 683 N N . GLY A 1 90 ? -12.688 6.360 10.724 1.00 97.31 90 GLY A N 1
ATOM 684 C CA . GLY A 1 90 ? -13.444 6.367 11.981 1.00 97.31 90 GLY A CA 1
ATOM 685 C C . GLY A 1 90 ? -14.797 5.642 11.954 1.00 97.31 90 GLY A C 1
ATOM 686 O O . GLY A 1 90 ? -15.474 5.614 12.984 1.00 97.31 90 GLY A O 1
ATOM 687 N N . SER A 1 91 ? -15.195 5.025 10.834 1.00 97.62 91 SER A N 1
ATOM 688 C CA . SER A 1 91 ? -16.396 4.166 10.772 1.00 97.62 91 SER A CA 1
ATOM 689 C C . SER A 1 91 ? -16.310 2.950 11.699 1.00 97.62 91 SER A C 1
ATOM 691 O O . SER A 1 91 ? -17.323 2.453 12.193 1.00 97.62 91 SER A O 1
ATOM 693 N N . ASN A 1 92 ? -15.090 2.504 11.984 1.00 97.00 92 ASN A N 1
ATOM 694 C CA . ASN A 1 92 ? -14.747 1.548 13.024 1.00 97.00 92 ASN A CA 1
ATOM 695 C C . ASN A 1 92 ? -13.378 1.938 13.631 1.00 97.00 92 ASN A C 1
ATOM 697 O O . ASN A 1 92 ? -12.730 2.856 13.122 1.00 97.00 92 ASN A O 1
ATOM 701 N N . PRO A 1 93 ? -12.917 1.282 14.716 1.00 96.94 93 PRO A N 1
ATOM 702 C CA . PRO A 1 93 ? -11.652 1.634 15.374 1.00 96.94 93 PRO A CA 1
ATOM 703 C C . PRO A 1 93 ? -10.391 1.478 14.506 1.00 96.94 93 PRO A C 1
ATOM 705 O O . PRO A 1 93 ? -9.330 1.959 14.896 1.00 96.94 93 PRO A O 1
ATOM 708 N N . TYR A 1 94 ? -10.492 0.782 13.373 1.00 97.88 94 TYR A N 1
ATOM 709 C CA . TYR A 1 94 ? -9.380 0.355 12.526 1.00 97.88 94 TYR A CA 1
ATOM 710 C C . TYR A 1 94 ? -9.326 1.097 11.188 1.00 97.88 94 TYR A C 1
ATOM 712 O O . TYR A 1 94 ? -8.244 1.256 10.627 1.00 97.88 94 TYR A O 1
ATOM 720 N N . ALA A 1 95 ? -10.462 1.599 10.706 1.00 98.12 95 ALA A N 1
ATOM 721 C CA . ALA A 1 95 ? -10.565 2.367 9.474 1.00 98.12 95 ALA A CA 1
ATOM 722 C C . ALA A 1 95 ? -9.916 3.748 9.615 1.00 98.12 95 ALA A C 1
ATOM 724 O O . ALA A 1 95 ? -10.399 4.599 10.368 1.00 98.12 95 ALA A O 1
ATOM 725 N N . ASP A 1 96 ? -8.842 3.981 8.869 1.00 98.00 96 ASP A N 1
ATOM 726 C CA . ASP A 1 96 ? -8.178 5.281 8.778 1.00 98.00 96 ASP A CA 1
ATOM 727 C C . ASP A 1 96 ? -7.420 5.407 7.451 1.00 98.00 96 ASP A C 1
ATOM 729 O O . ASP A 1 96 ? -7.219 4.418 6.740 1.00 98.00 96 ASP A O 1
ATOM 733 N N . ARG A 1 97 ? -6.990 6.621 7.109 1.00 97.69 97 ARG A N 1
ATOM 734 C CA . ARG A 1 97 ? -6.136 6.861 5.942 1.00 97.69 97 ARG A CA 1
ATOM 735 C C . ARG A 1 97 ? -5.181 8.023 6.162 1.0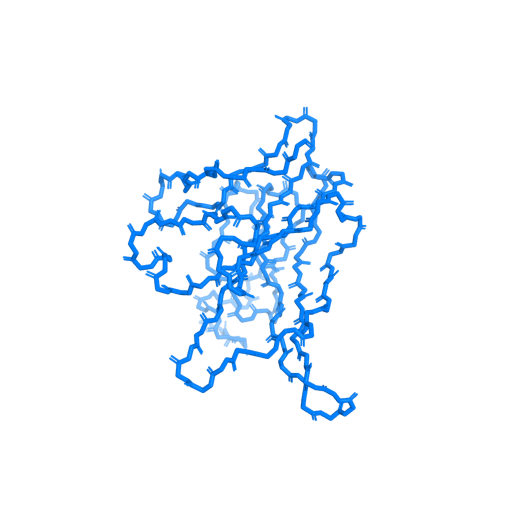0 97.69 97 ARG A C 1
ATOM 737 O O . ARG A 1 97 ? -5.490 8.976 6.877 1.00 97.69 97 ARG A O 1
ATOM 744 N N . VAL A 1 98 ? -4.055 7.983 5.467 1.00 98.25 98 VAL A N 1
ATOM 745 C CA . VAL A 1 98 ? -3.050 9.044 5.459 1.00 98.25 98 VAL A CA 1
ATOM 746 C C . VAL A 1 98 ? -2.792 9.451 4.019 1.00 98.25 98 VAL A C 1
ATOM 748 O O . VAL A 1 98 ? -2.469 8.610 3.188 1.00 98.25 98 VAL A O 1
ATOM 751 N N . CYS A 1 99 ? -2.961 10.738 3.731 1.00 98.00 99 CYS A N 1
ATOM 752 C CA . CYS A 1 99 ? -2.935 11.261 2.369 1.00 98.00 99 CYS A CA 1
ATOM 753 C C . CYS A 1 99 ? -1.662 12.067 2.097 1.00 98.00 99 CYS A C 1
ATOM 755 O O . CYS A 1 99 ? -1.201 12.798 2.979 1.00 98.00 99 CYS A O 1
ATOM 757 N N . GLY A 1 100 ? -1.151 11.998 0.867 1.00 97.81 100 GLY A N 1
ATOM 758 C CA . GLY A 1 100 ? -0.047 12.836 0.392 1.00 97.81 100 GLY A CA 1
ATOM 759 C C . GLY A 1 100 ? 1.286 12.575 1.099 1.00 97.81 100 GLY A C 1
ATOM 760 O O . GLY A 1 100 ? 2.042 13.512 1.362 1.00 97.81 100 GLY A O 1
ATOM 761 N N . LEU A 1 101 ? 1.564 11.317 1.446 1.00 98.31 101 LEU A N 1
ATOM 762 C CA . LEU A 1 101 ? 2.860 10.892 1.966 1.00 98.31 101 LEU A CA 1
ATOM 763 C C . LEU A 1 101 ? 3.927 11.069 0.884 1.00 98.31 101 LEU A C 1
ATOM 765 O O . LEU A 1 101 ? 3.782 10.574 -0.224 1.00 98.31 101 LEU A O 1
ATOM 769 N N . THR A 1 102 ? 5.017 11.757 1.209 1.00 97.12 102 THR A N 1
ATOM 770 C CA . THR A 1 102 ? 6.176 11.918 0.310 1.00 97.12 102 THR A CA 1
ATOM 771 C C . THR A 1 102 ? 7.321 10.970 0.668 1.00 97.12 102 THR A C 1
ATOM 773 O O . THR A 1 102 ? 8.437 11.132 0.188 1.00 97.12 102 THR A O 1
ATOM 776 N N . SER A 1 103 ? 7.087 10.060 1.611 1.00 96.69 103 SER A N 1
ATOM 777 C CA . SER A 1 103 ? 8.000 8.988 1.992 1.00 96.69 103 SER A CA 1
ATOM 778 C C . SER A 1 103 ? 7.394 7.656 1.587 1.00 96.69 103 SER A C 1
ATOM 780 O O . SER A 1 103 ? 6.174 7.505 1.591 1.00 96.69 103 SER A O 1
ATOM 782 N N . THR A 1 104 ? 8.252 6.677 1.335 1.00 97.75 104 THR A N 1
ATOM 783 C CA . THR A 1 104 ? 7.869 5.299 1.007 1.00 97.75 104 THR A CA 1
ATOM 784 C C . THR A 1 104 ? 7.795 4.387 2.232 1.00 97.75 104 THR A C 1
ATOM 786 O O . THR A 1 104 ? 7.899 3.164 2.154 1.00 97.75 104 THR A O 1
ATOM 789 N N . SER A 1 105 ? 7.635 4.997 3.405 1.00 97.81 105 SER A N 1
ATOM 790 C CA . SER A 1 105 ? 7.480 4.286 4.661 1.00 97.81 105 SER A CA 1
ATOM 791 C C . SER A 1 105 ? 6.516 4.986 5.605 1.00 97.81 105 SER A C 1
ATOM 793 O O . SER A 1 105 ? 6.331 6.210 5.559 1.00 97.81 105 SER A O 1
ATOM 795 N N . TYR A 1 106 ? 5.895 4.183 6.466 1.00 97.94 106 TYR A N 1
ATOM 796 C CA . TYR A 1 106 ? 4.964 4.634 7.489 1.00 97.94 106 TYR A CA 1
ATOM 797 C C . TYR A 1 106 ? 5.044 3.740 8.729 1.00 97.94 106 TYR A C 1
ATOM 799 O O . TYR A 1 106 ? 5.124 2.517 8.626 1.00 97.94 106 TYR A O 1
ATOM 807 N N . GLU A 1 107 ? 4.998 4.353 9.911 1.00 96.81 107 GLU A N 1
ATOM 808 C CA . GLU A 1 107 ? 4.874 3.634 11.179 1.00 96.81 107 GLU A CA 1
ATOM 809 C C . GLU A 1 107 ? 3.439 3.752 11.698 1.00 96.81 107 GLU A C 1
ATOM 811 O O . GLU A 1 107 ? 2.975 4.847 12.022 1.00 96.81 107 GLU A O 1
ATOM 816 N N . ASP A 1 108 ? 2.759 2.615 11.823 1.00 96.50 108 ASP A N 1
ATOM 817 C CA . ASP A 1 108 ? 1.446 2.520 12.449 1.00 96.50 108 ASP A CA 1
ATOM 818 C C . ASP A 1 108 ? 1.580 1.985 13.876 1.00 96.50 108 ASP A C 1
ATOM 820 O O . ASP A 1 108 ? 2.120 0.905 14.102 1.00 96.50 108 ASP A O 1
ATOM 824 N N . THR A 1 109 ? 1.096 2.742 14.855 1.00 95.25 109 THR A N 1
ATOM 825 C CA . THR A 1 109 ? 1.145 2.377 16.279 1.00 95.25 109 THR A CA 1
ATOM 826 C C . THR A 1 109 ? -0.167 1.783 16.790 1.00 95.25 109 THR A C 1
ATOM 828 O O . THR A 1 109 ? -0.300 1.517 17.986 1.00 95.25 109 THR A O 1
ATOM 831 N N . LEU A 1 110 ? -1.159 1.590 15.914 1.00 94.88 110 LEU A N 1
ATOM 832 C CA . LEU A 1 110 ? -2.409 0.937 16.273 1.00 94.88 110 LEU A CA 1
ATOM 833 C C . LEU A 1 110 ? -2.192 -0.571 16.446 1.00 94.88 110 LEU A C 1
ATOM 835 O O . LEU A 1 110 ? -1.931 -1.296 15.490 1.00 94.88 110 LEU A O 1
ATOM 839 N N . GLU A 1 111 ? -2.404 -1.047 17.668 1.00 92.38 111 GLU A N 1
ATOM 840 C CA . GLU A 1 111 ? -2.445 -2.473 17.983 1.00 92.38 111 GLU A CA 1
ATOM 841 C C . GLU A 1 111 ? -3.898 -2.987 17.897 1.00 92.38 111 GLU A C 1
ATOM 843 O O . GLU A 1 111 ? -4.770 -2.477 18.616 1.00 92.38 111 GLU A O 1
ATOM 848 N N . PRO A 1 112 ? -4.208 -3.971 17.030 1.00 93.38 112 PRO A N 1
ATOM 849 C CA . PRO A 1 112 ? -5.543 -4.552 16.974 1.00 93.38 112 PRO A CA 1
ATOM 850 C C . PRO A 1 112 ? -5.854 -5.344 18.247 1.00 93.38 112 PRO A C 1
ATOM 852 O O . PRO A 1 112 ? -4.986 -5.972 18.854 1.00 93.38 112 PRO A O 1
ATOM 855 N N . SER A 1 113 ? -7.129 -5.368 18.641 1.00 94.31 113 SER A N 1
ATOM 856 C CA . SER A 1 113 ? -7.557 -6.221 19.754 1.00 94.31 113 SER A CA 1
ATOM 857 C C . SER A 1 113 ? -7.335 -7.702 19.427 1.00 94.31 113 SER A C 1
ATOM 859 O O . SER A 1 113 ? -7.390 -8.116 18.271 1.00 94.31 113 SER A O 1
ATOM 861 N N . ALA A 1 114 ? -7.133 -8.537 20.448 1.00 93.56 114 ALA A N 1
ATOM 862 C CA . ALA A 1 114 ? -6.913 -9.968 20.246 1.00 93.56 114 ALA A CA 1
ATOM 863 C C . ALA A 1 114 ? -8.050 -10.621 19.431 1.00 93.56 114 ALA A C 1
ATOM 865 O O . ALA A 1 114 ? -9.209 -10.614 19.847 1.00 93.56 114 ALA A O 1
ATOM 866 N N . GLY A 1 115 ? -7.694 -11.236 18.299 1.00 94.56 115 GLY A N 1
ATOM 867 C CA . GLY A 1 115 ? -8.642 -11.857 17.365 1.00 94.56 115 GLY A CA 1
ATOM 868 C C . GLY A 1 115 ? -9.132 -10.935 16.243 1.00 94.56 115 GLY A C 1
ATOM 869 O O . GLY A 1 115 ? -9.884 -11.392 15.377 1.00 94.56 115 GLY A O 1
ATOM 870 N N . ASP A 1 116 ? -8.694 -9.679 16.239 1.00 95.75 116 ASP A N 1
ATOM 871 C CA . ASP A 1 116 ? -8.879 -8.735 15.143 1.00 95.75 116 ASP A CA 1
ATOM 872 C C . ASP A 1 116 ? -7.616 -8.709 14.276 1.00 95.75 116 ASP A C 1
ATOM 874 O O . ASP A 1 116 ? -6.520 -9.031 14.735 1.00 95.75 116 ASP A O 1
ATOM 878 N N . ALA A 1 117 ? -7.778 -8.351 13.006 1.00 94.94 117 ALA A N 1
ATOM 879 C CA . ALA A 1 117 ? -6.675 -8.217 12.069 1.00 94.94 117 ALA A CA 1
ATOM 880 C C . ALA A 1 117 ? -6.882 -6.965 11.222 1.00 94.94 117 ALA A C 1
ATOM 882 O O . ALA A 1 117 ? -8.012 -6.628 10.854 1.00 94.94 117 ALA A O 1
ATOM 883 N N . LEU A 1 118 ? -5.773 -6.302 10.923 1.00 96.25 118 LEU A N 1
ATOM 884 C CA . LEU A 1 118 ? -5.718 -5.120 10.079 1.00 96.25 118 LEU A CA 1
ATOM 885 C C . LEU A 1 118 ? -5.176 -5.502 8.705 1.00 96.25 118 LEU A C 1
ATOM 887 O O . LEU A 1 118 ? -4.479 -6.507 8.553 1.00 96.25 118 LEU A O 1
ATOM 891 N N . TYR A 1 119 ? -5.476 -4.674 7.718 1.00 96.69 119 TYR A N 1
ATOM 892 C CA . TYR A 1 119 ? -4.752 -4.651 6.456 1.00 96.69 119 TYR A CA 1
ATOM 893 C C . TYR A 1 119 ? -4.370 -3.217 6.115 1.00 96.69 119 TYR A C 1
ATOM 895 O O . TYR A 1 119 ? -4.987 -2.263 6.602 1.00 96.69 119 TYR A O 1
ATOM 903 N N . TRP A 1 120 ? -3.385 -3.097 5.231 1.00 97.62 120 TRP A N 1
ATOM 904 C CA . TRP A 1 120 ? -2.980 -1.837 4.635 1.00 97.62 120 TRP A CA 1
ATOM 905 C C . TRP A 1 120 ? -2.990 -1.952 3.114 1.00 97.62 120 TRP A C 1
ATOM 907 O O . TRP A 1 120 ? -2.653 -3.000 2.562 1.00 97.62 120 TRP A O 1
ATOM 917 N N . LEU A 1 1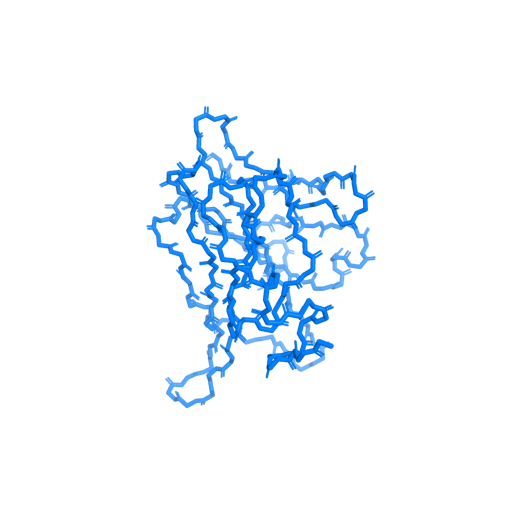21 ? -3.380 -0.869 2.450 1.00 97.00 121 LEU A N 1
ATOM 918 C CA . LEU A 1 121 ? -3.229 -0.663 1.012 1.00 97.00 121 LEU A CA 1
ATOM 919 C C . LEU A 1 121 ? -2.509 0.664 0.802 1.00 97.00 121 LEU A C 1
ATOM 921 O O . LEU A 1 121 ? -2.736 1.616 1.551 1.00 97.00 121 LEU A O 1
ATOM 925 N N . VAL A 1 122 ? -1.662 0.728 -0.217 1.00 97.62 122 VAL A N 1
ATOM 926 C CA . VAL A 1 122 ? -0.987 1.958 -0.626 1.00 97.62 122 VAL A CA 1
ATOM 927 C C . VAL A 1 122 ? -1.304 2.204 -2.091 1.00 97.62 122 VAL A C 1
ATOM 929 O O . VAL A 1 122 ? -1.373 1.268 -2.880 1.00 97.62 122 VAL A O 1
ATOM 932 N N . THR A 1 123 ? -1.522 3.467 -2.426 1.00 97.19 123 THR A N 1
ATOM 933 C CA . THR A 1 123 ? -1.682 3.946 -3.801 1.00 97.19 123 THR A CA 1
ATOM 934 C C . THR A 1 123 ? -0.655 5.039 -4.050 1.00 97.19 123 THR A C 1
ATOM 936 O O . THR A 1 123 ? -0.330 5.808 -3.140 1.00 97.19 123 THR A O 1
ATOM 939 N N . GLY A 1 124 ? -0.154 5.118 -5.274 1.00 97.25 124 GLY A N 1
ATOM 940 C CA . GLY A 1 124 ? 0.608 6.257 -5.765 1.00 97.25 124 GLY A CA 1
ATOM 941 C C . GLY A 1 124 ? -0.303 7.340 -6.347 1.00 97.25 124 GLY A C 1
ATOM 942 O O . GLY A 1 124 ? -1.362 7.041 -6.905 1.00 97.25 124 GLY A O 1
ATOM 943 N N . VAL A 1 125 ? 0.103 8.599 -6.222 1.00 97.50 125 VAL A N 1
ATOM 944 C CA . VAL A 1 125 ? -0.564 9.781 -6.779 1.00 97.50 125 VAL A CA 1
ATOM 945 C C . VAL A 1 125 ? 0.427 10.510 -7.672 1.00 97.50 125 VAL A C 1
ATOM 947 O O . VAL A 1 125 ? 1.450 11.000 -7.195 1.00 97.50 125 VAL A O 1
ATOM 950 N N . GLY A 1 126 ? 0.104 10.612 -8.957 1.00 96.00 126 GLY A N 1
ATOM 951 C CA . GLY A 1 126 ? 0.934 11.296 -9.949 1.00 96.00 126 GLY A CA 1
ATOM 952 C C . GLY A 1 126 ? 0.117 12.204 -10.862 1.00 96.00 126 GLY A C 1
ATOM 953 O O . GLY A 1 126 ? -1.023 12.576 -10.566 1.00 96.00 126 GLY A O 1
ATOM 954 N N . ALA A 1 127 ? 0.672 12.532 -12.030 1.00 93.50 127 ALA A N 1
ATOM 955 C CA . ALA A 1 127 ? 0.033 13.426 -13.001 1.00 93.50 127 ALA A CA 1
ATOM 956 C C . ALA A 1 127 ? -1.353 12.943 -13.483 1.00 93.50 127 ALA A C 1
ATOM 958 O O . ALA A 1 127 ? -2.194 13.759 -13.868 1.00 93.50 127 ALA A O 1
ATOM 959 N N . GLY A 1 128 ? -1.588 11.626 -13.473 1.00 90.69 128 GLY A N 1
ATOM 960 C CA . GLY A 1 128 ? -2.859 10.996 -13.844 1.00 90.69 128 GLY A CA 1
ATOM 961 C C . GLY A 1 128 ? -3.920 10.977 -12.738 1.00 90.69 128 GLY A C 1
ATOM 962 O O . GLY A 1 128 ? -5.052 10.580 -13.009 1.00 90.69 128 GLY A O 1
ATOM 963 N N . GLY A 1 129 ? -3.583 11.428 -11.526 1.00 94.06 129 GLY A N 1
ATOM 964 C CA . GLY A 1 129 ? -4.392 11.248 -10.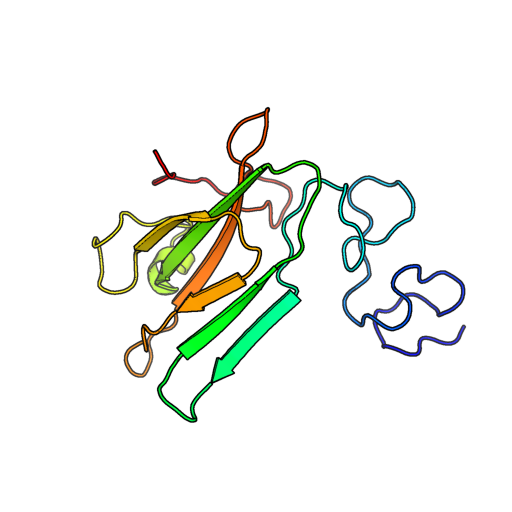322 1.00 94.06 129 GLY A CA 1
ATOM 965 C C . GLY A 1 129 ? -3.886 10.098 -9.451 1.00 94.06 129 GLY A C 1
ATOM 966 O O . GLY A 1 129 ? -2.751 9.643 -9.594 1.00 94.06 129 GLY A O 1
ATOM 967 N N . GLU A 1 130 ? -4.731 9.668 -8.518 1.00 95.56 130 GLU A N 1
ATOM 968 C CA . GLU A 1 130 ? -4.483 8.505 -7.668 1.00 95.56 130 GLU A CA 1
ATOM 969 C C . GLU A 1 130 ? -4.636 7.206 -8.475 1.00 95.56 130 GLU A C 1
ATOM 971 O O . GLU A 1 130 ? -5.581 7.053 -9.252 1.00 95.56 130 GLU A O 1
ATOM 976 N N . SER A 1 131 ? -3.688 6.290 -8.296 1.00 94.00 131 SER A N 1
ATOM 977 C CA . SER A 1 131 ? -3.732 4.927 -8.829 1.00 94.00 131 SER A CA 1
ATOM 978 C C . SER A 1 131 ? -4.828 4.082 -8.166 1.00 94.00 131 SER A C 1
ATOM 980 O O . SER A 1 131 ? -5.436 4.460 -7.163 1.00 94.00 131 SER A O 1
ATOM 982 N N . GLY A 1 132 ? -5.108 2.920 -8.753 1.00 92.50 132 GLY A N 1
ATOM 983 C CA . GLY A 1 132 ? -6.055 1.958 -8.195 1.00 92.50 132 GLY A CA 1
ATOM 984 C C . GLY A 1 132 ? -5.562 1.301 -6.903 1.00 92.50 132 GLY A C 1
ATOM 985 O O . GLY A 1 132 ? -4.375 1.323 -6.587 1.00 92.50 132 GLY A O 1
ATOM 986 N N . LEU A 1 133 ? -6.458 0.630 -6.172 1.00 93.44 133 LEU A N 1
ATOM 987 C CA . LEU A 1 133 ? -6.115 -0.158 -4.970 1.00 93.44 133 LEU A CA 1
ATOM 988 C C . LEU A 1 133 ? -5.525 -1.550 -5.313 1.00 93.44 133 LEU A C 1
ATOM 990 O O . LEU A 1 133 ? -5.554 -2.487 -4.501 1.00 93.44 133 LEU A O 1
ATOM 994 N N . GLY A 1 134 ? -5.008 -1.695 -6.533 1.00 86.81 134 GLY A N 1
ATOM 995 C CA . GLY A 1 134 ? -4.484 -2.923 -7.118 1.00 86.81 134 GLY A CA 1
ATOM 996 C C . GLY A 1 134 ? -5.579 -3.860 -7.634 1.00 86.81 134 GLY A C 1
ATOM 997 O O . GLY A 1 134 ? -6.711 -3.876 -7.142 1.00 86.81 134 GLY A O 1
ATOM 998 N N . ASP A 1 135 ? -5.222 -4.713 -8.589 1.00 77.19 135 ASP A N 1
ATOM 999 C CA . ASP A 1 135 ? -6.152 -5.512 -9.384 1.00 77.19 135 ASP A CA 1
ATOM 1000 C C . ASP A 1 135 ? -5.900 -7.022 -9.235 1.00 77.19 135 ASP A C 1
ATOM 1002 O O . ASP A 1 135 ? -5.477 -7.719 -10.146 1.00 77.19 135 ASP A O 1
ATOM 1006 N N . GLY A 1 136 ? -6.237 -7.598 -8.077 1.00 66.62 136 GLY A N 1
ATOM 1007 C CA . GLY A 1 136 ? -5.885 -8.998 -7.769 1.00 66.62 136 GLY A CA 1
ATOM 1008 C C . GLY A 1 136 ? -6.258 -10.072 -8.819 1.00 66.62 136 GLY A C 1
ATOM 1009 O O . GLY A 1 136 ? -5.661 -11.143 -8.810 1.00 66.62 136 GLY A O 1
ATOM 1010 N N . ALA A 1 137 ? -7.229 -9.822 -9.709 1.00 61.97 137 ALA A N 1
ATOM 1011 C CA . ALA A 1 137 ? -7.571 -10.694 -10.842 1.00 61.97 137 ALA A CA 1
ATOM 1012 C C . ALA A 1 137 ? -7.859 -9.910 -12.146 1.00 61.97 137 ALA A C 1
ATOM 1014 O O . ALA A 1 137 ? -8.724 -10.313 -12.931 1.00 61.97 137 ALA A O 1
ATOM 1015 N N . GLY A 1 138 ? -7.185 -8.773 -12.358 1.00 70.94 138 GLY A N 1
ATOM 1016 C CA . GLY A 1 138 ? -7.342 -7.929 -13.554 1.00 70.94 138 GLY A CA 1
ATOM 1017 C C . GLY A 1 138 ? -8.583 -7.027 -13.554 1.00 70.94 138 GLY A C 1
ATOM 1018 O O . GLY A 1 138 ? -8.992 -6.523 -14.599 1.00 70.94 138 GLY A O 1
ATOM 1019 N N . VAL A 1 139 ? -9.217 -6.849 -12.391 1.00 80.50 139 VAL A N 1
ATOM 1020 C CA . VAL A 1 139 ? -10.209 -5.795 -12.151 1.00 80.50 139 VAL A CA 1
ATOM 1021 C C . VAL A 1 139 ? -9.737 -4.999 -10.951 1.00 80.50 139 VAL A C 1
ATOM 1023 O O . VAL A 1 139 ? -9.535 -5.574 -9.879 1.00 80.50 139 VAL A O 1
ATOM 1026 N N . ASP A 1 140 ? -9.576 -3.696 -11.153 1.00 88.19 140 ASP A N 1
ATOM 1027 C CA . ASP A 1 140 ? -9.140 -2.786 -10.106 1.00 88.19 140 ASP A CA 1
ATOM 1028 C C . ASP A 1 140 ? -10.132 -2.767 -8.936 1.00 88.19 140 ASP A C 1
ATOM 1030 O O . ASP A 1 140 ? -11.358 -2.802 -9.120 1.00 88.19 140 ASP A O 1
ATOM 1034 N N . ARG A 1 141 ? -9.596 -2.760 -7.717 1.00 91.31 141 ARG A N 1
ATOM 1035 C CA . ARG A 1 141 ? -10.408 -2.721 -6.499 1.00 91.31 141 ARG A CA 1
ATOM 1036 C C . ARG A 1 141 ? -11.009 -1.321 -6.329 1.00 91.31 141 ARG A C 1
ATOM 1038 O O . ARG A 1 141 ? -10.273 -0.339 -6.388 1.00 91.31 141 ARG A O 1
ATOM 1045 N N . PRO A 1 142 ? -12.323 -1.199 -6.063 1.00 93.31 142 PRO A N 1
ATOM 1046 C CA . PRO A 1 142 ? -12.942 0.103 -5.863 1.00 93.31 142 PRO A CA 1
ATOM 1047 C C . PRO A 1 142 ? -12.398 0.796 -4.611 1.00 93.31 142 PRO A C 1
ATOM 1049 O O . PRO A 1 142 ? -12.310 0.192 -3.539 1.00 93.31 142 PRO A O 1
ATOM 1052 N N . ASN A 1 143 ? -12.091 2.084 -4.758 1.00 95.38 143 ASN A N 1
ATOM 1053 C CA . ASN A 1 143 ? -11.796 2.995 -3.659 1.00 95.38 143 ASN A CA 1
ATOM 1054 C C . ASN A 1 143 ? -13.050 3.828 -3.348 1.00 95.38 143 ASN A C 1
ATOM 1056 O O . ASN A 1 143 ? -13.297 4.866 -3.961 1.00 95.38 143 ASN A O 1
ATOM 1060 N N . ASP A 1 144 ? -13.878 3.334 -2.430 1.00 96.44 144 ASP A N 1
ATOM 1061 C CA . ASP A 1 144 ? -15.120 3.980 -1.986 1.00 96.44 144 ASP A CA 1
ATOM 1062 C C . ASP A 1 144 ? -14.868 5.235 -1.131 1.00 96.44 144 ASP A C 1
ATOM 1064 O O . ASP A 1 144 ? -15.729 6.115 -1.040 1.00 96.44 144 ASP A O 1
ATOM 1068 N N . PHE A 1 145 ? -13.688 5.337 -0.507 1.00 97.19 145 PHE A N 1
ATOM 1069 C CA . PHE A 1 145 ? -13.326 6.427 0.402 1.00 97.19 145 PHE A CA 1
ATOM 1070 C C . PHE A 1 145 ? -11.926 6.987 0.105 1.00 97.19 145 PHE A C 1
ATOM 1072 O O . PHE A 1 145 ? -11.064 6.956 0.996 1.00 97.19 145 PHE A O 1
ATOM 1079 N N . PRO A 1 146 ? -11.706 7.556 -1.097 1.00 96.69 146 PRO A N 1
ATOM 1080 C CA . PRO A 1 146 ? -10.401 8.049 -1.509 1.00 96.69 146 PRO A CA 1
ATOM 1081 C C . PRO A 1 146 ? -9.947 9.246 -0.671 1.00 96.69 146 PRO A C 1
ATOM 1083 O O . PRO A 1 146 ? -10.744 9.929 -0.008 1.00 96.69 146 PRO A O 1
ATOM 1086 N N . CYS A 1 147 ? -8.646 9.510 -0.704 1.00 95.25 147 CYS A N 1
ATOM 1087 C CA . CYS A 1 147 ? -8.096 10.769 -0.226 1.00 95.25 147 CYS A CA 1
ATOM 1088 C C . CYS A 1 147 ? -8.658 11.956 -1.045 1.00 95.25 147 CYS A C 1
ATOM 1090 O O . CYS A 1 147 ? -8.884 11.817 -2.247 1.00 95.25 147 CYS A O 1
ATOM 1092 N N . PRO A 1 148 ? -8.966 13.094 -0.392 1.00 84.81 148 PRO A N 1
ATOM 1093 C CA . PRO A 1 148 ? -9.582 14.255 -1.037 1.00 84.81 148 PRO A CA 1
ATOM 1094 C C . PRO A 1 148 ? -8.628 15.060 -1.926 1.00 84.81 148 PRO A C 1
ATOM 1096 O O . PRO A 1 148 ? -7.406 15.048 -1.658 1.00 84.81 148 PRO A O 1
#

Secondary structure (DSSP, 8-state):
---SS-SSS-TTT-SSSS-TT-S--SSSSSS-GGG-SSSS---EEEEEEE-SSS-EEEEEE---TT-SEEEEEEEEHHHHTTT--S--TTSSSS-EEEEEE-SSEEEE-PPPPTT--EEEEEEEEETTEEPPS--TTSSPPP-SS---